Protein AF-A0A2E5M646-F1 (afdb_monomer_lite)

Secondary structure (DSSP, 8-state):
-EEEEEETTS-EEEEEEEETTTTEEEEEEEETTEEEEEEEEHHHHHHHHHT-TTEEE--TT---TTTTEEEETTEEEEEETTEEEEEESSHHHHHHHHHHHHHHHH--

Structure (mmCIF, N/CA/C/O backbone):
data_AF-A0A2E5M646-F1
#
_entry.id   AF-A0A2E5M646-F1
#
loop_
_atom_site.group_PDB
_atom_site.id
_atom_site.type_symbol
_atom_site.label_atom_id
_atom_site.label_alt_id
_atom_site.label_comp_id
_atom_site.label_asym_id
_atom_site.label_entity_id
_atom_site.label_seq_id
_atom_site.pdbx_PDB_ins_code
_atom_site.Cartn_x
_atom_site.Cartn_y
_atom_site.Cartn_z
_atom_site.occupancy
_atom_site.B_iso_or_equiv
_atom_site.auth_seq_id
_atom_site.auth_comp_id
_atom_site.auth_asym_id
_atom_site.auth_atom_id
_atom_site.pdbx_PDB_model_num
ATOM 1 N N . MET A 1 1 ? 15.964 -4.050 -4.091 1.00 73.81 1 MET A N 1
ATOM 2 C CA . MET A 1 1 ? 15.485 -3.003 -3.151 1.00 73.81 1 MET A CA 1
ATOM 3 C C . MET A 1 1 ? 13.972 -3.033 -3.144 1.00 73.81 1 MET A C 1
ATOM 5 O O . MET A 1 1 ? 13.384 -2.935 -4.211 1.00 73.81 1 MET A O 1
ATOM 9 N N . THR A 1 2 ? 13.331 -3.097 -1.975 1.00 77.06 2 THR A N 1
ATOM 10 C CA . THR A 1 2 ? 11.866 -3.204 -1.905 1.00 77.06 2 THR A CA 1
ATOM 11 C C . THR A 1 2 ? 11.187 -1.876 -1.552 1.00 77.06 2 THR A C 1
ATOM 13 O O . THR A 1 2 ? 11.469 -1.290 -0.508 1.00 77.06 2 THR A O 1
ATOM 16 N N . GLY A 1 3 ? 10.248 -1.426 -2.386 1.00 72.50 3 GLY A N 1
ATOM 17 C CA . GLY A 1 3 ? 9.363 -0.282 -2.152 1.00 72.50 3 GLY A CA 1
ATOM 18 C C . GLY A 1 3 ? 7.894 -0.706 -2.066 1.00 72.50 3 GLY A C 1
ATOM 19 O O . GLY A 1 3 ? 7.486 -1.704 -2.652 1.00 72.50 3 GLY A O 1
ATOM 20 N N . ARG A 1 4 ? 7.069 0.040 -1.326 1.00 74.44 4 ARG A N 1
ATOM 21 C CA . ARG A 1 4 ? 5.611 -0.161 -1.282 1.00 74.44 4 ARG A CA 1
ATOM 22 C C . ARG A 1 4 ? 4.918 1.115 -1.729 1.00 74.44 4 ARG A C 1
ATOM 24 O O . ARG A 1 4 ? 5.320 2.199 -1.322 1.00 74.44 4 ARG A O 1
ATOM 31 N N . LEU A 1 5 ? 3.899 0.979 -2.562 1.00 73.38 5 LEU A N 1
ATOM 32 C CA . LEU A 1 5 ? 3.099 2.083 -3.070 1.00 73.38 5 LEU A CA 1
ATOM 33 C C . LEU A 1 5 ? 1.691 1.958 -2.515 1.00 73.38 5 LEU A C 1
ATOM 35 O O . LEU A 1 5 ? 1.019 0.939 -2.701 1.00 73.38 5 LEU A O 1
ATOM 39 N N . PHE A 1 6 ? 1.265 3.015 -1.850 1.00 70.38 6 PHE A N 1
ATOM 40 C CA . PHE A 1 6 ? -0.076 3.185 -1.329 1.00 70.38 6 PHE A CA 1
ATOM 41 C C . PHE A 1 6 ? -0.854 4.101 -2.262 1.00 70.38 6 PHE A C 1
ATOM 43 O O . PHE A 1 6 ? -0.286 5.002 -2.865 1.00 70.38 6 PHE A O 1
ATOM 50 N N . LEU A 1 7 ? -2.153 3.892 -2.394 1.00 69.00 7 LEU A N 1
ATOM 51 C CA . LEU A 1 7 ? -3.018 4.933 -2.929 1.00 69.00 7 LEU A CA 1
ATOM 52 C C . LEU A 1 7 ? -3.121 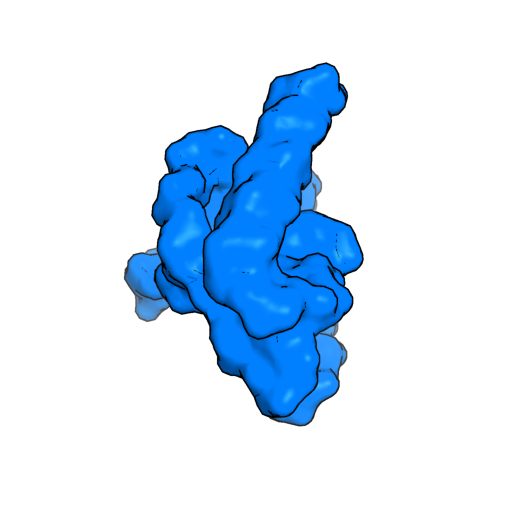6.079 -1.911 1.00 69.00 7 LEU A C 1
ATOM 54 O O . LEU A 1 7 ? -2.856 5.894 -0.723 1.00 69.00 7 LEU A O 1
ATOM 58 N N . ARG A 1 8 ? -3.538 7.265 -2.362 1.00 60.19 8 ARG A N 1
ATOM 59 C CA . ARG A 1 8 ? -3.814 8.417 -1.488 1.00 60.19 8 ARG A CA 1
ATOM 60 C C . ARG A 1 8 ? -4.847 8.117 -0.418 1.00 60.19 8 ARG A C 1
ATOM 62 O O . ARG A 1 8 ? -4.858 8.796 0.586 1.00 60.19 8 ARG A O 1
ATOM 69 N N . ASP A 1 9 ? -5.681 7.104 -0.617 1.00 59.62 9 ASP A N 1
ATOM 70 C CA . ASP A 1 9 ? -6.601 6.585 0.387 1.00 59.62 9 ASP A CA 1
ATOM 71 C C . ASP A 1 9 ? -5.943 5.539 1.312 1.00 59.62 9 ASP A C 1
ATOM 73 O O . ASP A 1 9 ? -6.629 4.742 1.936 1.00 59.62 9 ASP A O 1
ATOM 77 N N . GLY A 1 10 ? -4.617 5.450 1.362 1.00 54.97 10 GLY A N 1
ATOM 78 C CA . GLY A 1 10 ? -3.916 4.551 2.270 1.00 54.97 10 GLY A CA 1
ATOM 79 C C . GLY A 1 10 ? -4.028 3.057 1.958 1.00 54.97 10 GLY A C 1
ATOM 80 O O . GLY A 1 10 ? -3.509 2.245 2.729 1.00 54.97 10 GLY A O 1
ATOM 81 N N . CYS A 1 11 ? -4.660 2.653 0.851 1.00 65.44 11 CYS A N 1
ATOM 82 C CA . CYS A 1 11 ? -4.685 1.253 0.442 1.00 65.44 11 CYS A CA 1
ATOM 83 C C . CYS A 1 11 ? -3.349 0.846 -0.187 1.00 65.44 11 CYS A C 1
ATOM 85 O O . CYS A 1 11 ? -2.890 1.469 -1.144 1.00 65.44 11 CYS A O 1
ATOM 87 N N . LEU A 1 12 ? -2.735 -0.234 0.308 1.00 62.50 12 LEU A N 1
ATOM 88 C CA . LEU A 1 12 ? -1.549 -0.815 -0.326 1.00 62.50 12 LEU A CA 1
ATOM 89 C C . LEU A 1 12 ? -1.919 -1.306 -1.730 1.00 62.50 12 LEU A C 1
ATOM 91 O O . LEU A 1 12 ? -2.766 -2.187 -1.875 1.00 62.50 12 LEU A O 1
ATOM 95 N N . HIS A 1 13 ? -1.270 -0.748 -2.748 1.00 70.94 13 HIS A N 1
ATOM 96 C CA . HIS A 1 13 ? -1.600 -1.010 -4.145 1.00 70.94 13 HIS A CA 1
ATOM 97 C C . HIS A 1 13 ? -0.519 -1.835 -4.847 1.00 70.94 13 HIS A C 1
ATOM 99 O O . HIS A 1 13 ? -0.837 -2.821 -5.513 1.00 70.94 13 HIS A O 1
ATOM 105 N N . PHE A 1 14 ? 0.757 -1.509 -4.619 1.00 77.75 14 PHE A N 1
ATOM 106 C CA . PHE A 1 14 ? 1.885 -2.278 -5.147 1.00 77.75 14 PHE A CA 1
ATOM 107 C C . PHE A 1 14 ? 2.960 -2.519 -4.089 1.00 77.75 14 PHE A C 1
ATOM 109 O O . PHE A 1 14 ? 3.269 -1.652 -3.274 1.00 77.75 14 PHE A O 1
ATOM 116 N N . VAL A 1 15 ? 3.587 -3.688 -4.152 1.00 77.69 15 VAL A N 1
ATOM 117 C CA . VAL A 1 15 ? 4.914 -3.939 -3.586 1.00 77.69 15 VAL A CA 1
ATOM 118 C C . VAL A 1 15 ? 5.858 -4.143 -4.762 1.00 77.69 15 VAL A C 1
ATOM 120 O O . VAL A 1 15 ? 5.575 -4.968 -5.624 1.00 77.69 15 VAL A O 1
ATOM 123 N N . LEU A 1 16 ? 6.938 -3.377 -4.809 1.00 84.94 16 LEU A N 1
ATOM 124 C CA . LEU A 1 16 ? 7.965 -3.416 -5.839 1.00 84.94 16 LEU A CA 1
ATOM 125 C C . LEU A 1 16 ? 9.236 -3.977 -5.221 1.00 84.94 16 LEU A C 1
ATOM 127 O O . LEU A 1 16 ? 9.701 -3.422 -4.232 1.00 84.94 16 LEU A O 1
ATOM 131 N N . ASP A 1 17 ? 9.813 -5.022 -5.794 1.00 86.31 17 ASP A N 1
ATOM 132 C CA . ASP A 1 17 ? 11.180 -5.439 -5.499 1.00 86.31 17 ASP A CA 1
ATOM 133 C C . ASP A 1 17 ? 12.050 -5.208 -6.731 1.00 86.31 17 ASP A C 1
ATOM 135 O O . ASP A 1 17 ? 11.890 -5.867 -7.752 1.00 86.31 17 ASP A O 1
ATOM 139 N N . VAL A 1 18 ? 12.894 -4.186 -6.649 1.00 87.00 18 VAL A N 1
ATOM 140 C CA . VAL A 1 18 ? 13.687 -3.640 -7.749 1.00 87.00 18 VAL A CA 1
ATOM 141 C C . VAL A 1 18 ? 15.060 -4.293 -7.786 1.00 87.00 18 VAL A C 1
ATOM 143 O O . VAL A 1 18 ? 15.801 -4.229 -6.800 1.00 87.00 18 VAL A O 1
ATOM 146 N N . ASP A 1 19 ? 15.412 -4.824 -8.948 1.00 88.88 19 ASP A N 1
ATOM 147 C CA . ASP A 1 19 ? 16.760 -5.228 -9.319 1.00 88.88 19 ASP A CA 1
ATOM 148 C C . ASP A 1 19 ? 17.303 -4.208 -10.331 1.00 88.88 19 ASP A C 1
ATOM 150 O O . ASP A 1 19 ? 16.899 -4.172 -11.496 1.00 88.88 19 ASP A O 1
ATOM 154 N N . ILE A 1 20 ? 18.169 -3.315 -9.845 1.00 86.31 20 ILE A N 1
ATOM 155 C CA . ILE A 1 20 ? 18.734 -2.226 -10.653 1.00 86.31 20 ILE A CA 1
ATOM 156 C C . ILE A 1 20 ? 19.684 -2.792 -11.708 1.00 86.31 20 ILE A C 1
ATOM 158 O O . ILE A 1 20 ? 19.656 -2.332 -12.848 1.00 86.31 20 ILE A O 1
ATOM 162 N N . ASP A 1 21 ? 20.470 -3.805 -11.346 1.00 89.56 21 ASP A N 1
ATOM 163 C CA . ASP A 1 21 ? 21.480 -4.396 -12.222 1.00 89.56 21 ASP A CA 1
ATOM 164 C C . ASP A 1 21 ? 20.816 -5.155 -13.375 1.00 89.56 21 ASP A C 1
ATOM 166 O O . ASP A 1 21 ? 21.262 -5.076 -14.520 1.00 89.56 21 ASP A O 1
ATOM 170 N N . ALA A 1 22 ? 19.695 -5.827 -13.095 1.00 88.81 22 ALA A N 1
ATOM 171 C CA . ALA A 1 22 ? 18.882 -6.485 -14.111 1.00 88.81 22 ALA A CA 1
ATOM 172 C C . ALA A 1 22 ? 17.926 -5.534 -14.856 1.00 88.81 22 ALA A C 1
ATOM 174 O O . ALA A 1 22 ? 17.306 -5.942 -15.837 1.00 88.81 22 ALA A O 1
ATOM 175 N N . GLY A 1 23 ? 17.751 -4.290 -14.396 1.00 90.50 23 GLY A N 1
ATOM 176 C CA . GLY A 1 23 ? 16.812 -3.332 -14.987 1.00 90.50 23 GLY A CA 1
ATOM 177 C C . GLY A 1 23 ? 15.336 -3.732 -14.849 1.00 90.50 23 GLY A C 1
ATOM 178 O O . GLY A 1 23 ? 14.500 -3.302 -15.652 1.00 90.50 23 GLY A O 1
ATOM 179 N N . THR A 1 24 ? 14.993 -4.549 -13.849 1.00 92.31 24 THR A N 1
ATOM 180 C CA . THR A 1 24 ? 13.641 -5.103 -13.664 1.00 92.31 24 THR A CA 1
ATOM 181 C C . THR A 1 24 ? 13.099 -4.860 -12.259 1.00 92.31 24 THR A C 1
ATOM 183 O O . THR A 1 24 ? 13.827 -4.547 -11.317 1.00 92.31 24 THR A O 1
ATOM 186 N N . ALA A 1 25 ? 11.784 -4.992 -12.107 1.00 90.31 25 ALA A N 1
ATOM 187 C CA . ALA A 1 25 ? 11.138 -5.055 -10.810 1.00 90.31 25 ALA A CA 1
ATOM 188 C C . ALA A 1 25 ? 10.103 -6.172 -10.762 1.00 90.31 25 ALA A C 1
ATOM 190 O O . ALA A 1 25 ? 9.270 -6.314 -11.661 1.00 90.31 25 ALA A O 1
ATOM 191 N N . ARG A 1 26 ? 10.089 -6.886 -9.640 1.00 89.50 26 ARG A N 1
ATOM 192 C CA . ARG A 1 26 ? 8.996 -7.768 -9.257 1.00 89.50 26 ARG A CA 1
ATOM 193 C C . ARG A 1 26 ? 7.888 -6.961 -8.608 1.00 89.50 26 ARG A C 1
ATOM 195 O O . ARG A 1 26 ? 8.075 -6.369 -7.547 1.00 89.50 26 ARG A O 1
ATOM 202 N N . VAL A 1 27 ? 6.715 -6.959 -9.219 1.00 86.44 27 VAL A N 1
ATOM 203 C CA . VAL A 1 27 ? 5.539 -6.227 -8.748 1.00 86.44 27 VAL A CA 1
ATOM 204 C C . VAL A 1 27 ? 4.545 -7.208 -8.157 1.00 86.44 27 VAL A C 1
ATOM 206 O O . VAL A 1 27 ? 4.154 -8.175 -8.800 1.00 86.44 27 VAL A O 1
ATOM 209 N N . SER A 1 28 ? 4.092 -6.939 -6.938 1.00 84.19 28 SER A N 1
ATOM 210 C CA . SER A 1 28 ? 3.010 -7.664 -6.279 1.00 84.19 28 SER A CA 1
ATOM 211 C C . SER A 1 28 ? 1.841 -6.715 -6.035 1.00 84.19 28 SER A C 1
ATOM 213 O O . SER A 1 28 ? 1.992 -5.734 -5.309 1.00 84.19 28 SER A O 1
ATOM 215 N N . CYS A 1 29 ? 0.665 -7.032 -6.568 1.00 78.19 29 CYS A N 1
ATOM 216 C CA . CYS A 1 29 ? -0.567 -6.268 -6.360 1.00 78.19 29 CYS A CA 1
ATOM 217 C C . CYS A 1 29 ? -1.744 -7.174 -5.994 1.00 78.19 29 CYS A C 1
ATOM 219 O O . CYS A 1 29 ? -1.688 -8.394 -6.157 1.00 78.19 29 CYS A O 1
ATOM 221 N N . ALA A 1 30 ? -2.819 -6.574 -5.489 1.00 70.12 30 ALA A N 1
ATOM 222 C CA . ALA A 1 30 ? -4.091 -7.254 -5.290 1.00 70.12 30 ALA A CA 1
ATOM 223 C C . ALA A 1 30 ? -5.092 -6.776 -6.349 1.00 70.12 30 ALA A C 1
ATOM 225 O O . ALA A 1 30 ? -5.362 -5.581 -6.457 1.00 70.12 30 ALA A O 1
ATOM 226 N N . LYS A 1 31 ? -5.664 -7.707 -7.115 1.00 68.12 31 LYS A N 1
ATOM 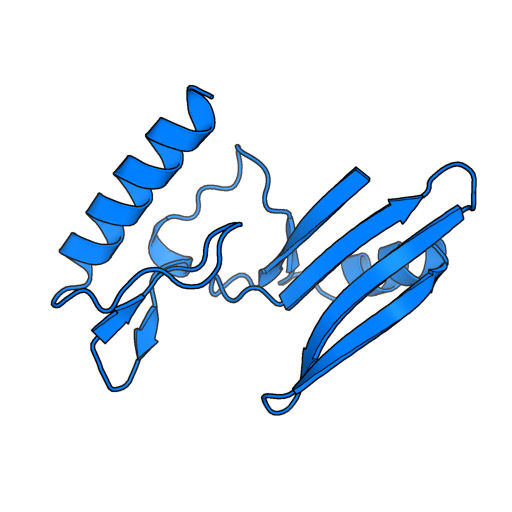227 C CA . LYS A 1 31 ? -6.736 -7.445 -8.082 1.00 68.12 31 LYS A CA 1
ATOM 228 C C . LYS A 1 31 ? -7.846 -8.466 -7.860 1.00 68.12 31 LYS A C 1
ATOM 230 O O . LYS A 1 31 ? -7.582 -9.662 -7.838 1.00 68.12 31 LYS A O 1
ATOM 235 N N . ASN A 1 32 ? -9.083 -8.004 -7.674 1.00 68.94 32 ASN A N 1
ATOM 236 C CA . ASN A 1 32 ? -10.257 -8.859 -7.428 1.00 68.94 32 ASN A CA 1
ATOM 237 C C . ASN A 1 32 ? -10.080 -9.841 -6.250 1.00 68.94 32 ASN A C 1
ATOM 239 O O . ASN A 1 32 ? -10.480 -10.998 -6.329 1.00 68.94 32 ASN A O 1
ATOM 243 N N . GLY A 1 33 ? -9.420 -9.401 -5.174 1.00 64.56 33 GLY A N 1
ATOM 244 C CA . GLY A 1 33 ? -9.144 -10.245 -4.004 1.00 64.56 33 GLY A CA 1
ATOM 245 C C . GLY A 1 33 ? -8.047 -11.296 -4.213 1.00 64.56 33 GLY A C 1
ATOM 246 O O . GLY A 1 33 ? -7.694 -11.994 -3.267 1.00 64.56 33 GLY A O 1
ATOM 247 N N . GLN A 1 34 ? -7.466 -11.388 -5.411 1.00 69.12 34 GLN A N 1
ATOM 248 C CA . GLN A 1 34 ? -6.343 -12.270 -5.700 1.00 69.12 34 GLN A CA 1
ATOM 249 C C . GLN A 1 34 ? -5.037 -11.486 -5.754 1.00 69.12 34 GLN A C 1
ATOM 251 O O . GLN A 1 34 ? -4.961 -10.385 -6.306 1.00 69.12 34 GLN A O 1
ATOM 256 N N . ARG A 1 35 ? -3.987 -12.077 -5.184 1.00 78.31 35 ARG A N 1
ATOM 257 C CA . ARG A 1 35 ? -2.633 -11.540 -5.277 1.00 78.31 35 ARG A CA 1
ATOM 258 C C . ARG A 1 35 ? -2.033 -11.937 -6.621 1.00 78.31 35 ARG A C 1
ATOM 260 O O . ARG A 1 35 ? -1.956 -13.120 -6.932 1.00 78.31 35 ARG A O 1
ATOM 267 N N . GLN A 1 36 ? -1.595 -10.950 -7.390 1.00 80.19 36 GLN A N 1
ATOM 268 C CA . GLN A 1 36 ? -0.848 -11.148 -8.627 1.00 80.19 36 GLN A CA 1
ATOM 269 C C . GLN A 1 36 ? 0.598 -10.721 -8.408 1.00 80.19 36 GLN A C 1
ATOM 271 O O . GLN A 1 36 ? 0.853 -9.708 -7.755 1.00 80.19 36 GLN A O 1
ATOM 276 N N . VAL A 1 37 ? 1.530 -11.511 -8.938 1.00 85.75 37 VAL A N 1
ATOM 277 C CA . VAL A 1 37 ? 2.964 -11.223 -8.909 1.00 85.75 37 VAL A CA 1
ATOM 278 C C . VAL A 1 37 ? 3.505 -11.383 -10.320 1.00 85.75 37 VAL A C 1
ATOM 280 O O . VAL A 1 37 ? 3.242 -12.401 -10.957 1.00 85.75 37 VAL A O 1
ATOM 283 N N . PHE A 1 38 ? 4.220 -10.381 -10.813 1.00 87.06 38 PHE A N 1
ATOM 284 C CA . PHE A 1 38 ? 4.812 -10.395 -12.147 1.00 87.06 38 PHE A CA 1
ATOM 285 C C . PHE A 1 38 ? 6.074 -9.534 -12.188 1.00 87.06 38 PHE A C 1
ATOM 287 O O . PHE A 1 38 ? 6.183 -8.556 -11.449 1.00 87.06 38 PHE A O 1
ATOM 294 N N . ASP A 1 39 ? 7.006 -9.897 -13.062 1.00 90.88 39 ASP A N 1
ATOM 295 C CA . ASP A 1 39 ? 8.251 -9.165 -13.282 1.00 90.88 39 ASP A CA 1
ATOM 296 C C . ASP A 1 39 ? 8.081 -8.251 -14.508 1.00 90.88 39 ASP A C 1
ATOM 298 O O . ASP A 1 39 ? 7.584 -8.695 -15.545 1.00 90.88 39 ASP A O 1
ATOM 302 N N . ILE A 1 40 ? 8.440 -6.969 -14.385 1.00 90.31 40 ILE A N 1
ATOM 303 C CA . ILE A 1 40 ? 8.383 -5.982 -15.480 1.00 90.31 40 ILE A CA 1
ATOM 304 C C . ILE A 1 40 ? 9.654 -5.124 -15.539 1.00 90.31 40 ILE A C 1
ATOM 306 O O . ILE A 1 40 ? 10.344 -4.986 -14.526 1.00 90.31 40 ILE A O 1
ATOM 310 N N . PRO A 1 41 ? 9.966 -4.515 -16.698 1.00 92.19 41 PRO A N 1
ATOM 311 C CA . PRO A 1 41 ? 11.046 -3.538 -16.819 1.00 92.19 41 PRO A CA 1
ATOM 312 C C . PRO A 1 41 ? 10.856 -2.327 -15.898 1.00 92.19 41 PRO A C 1
ATOM 314 O O . PRO A 1 41 ? 9.730 -1.890 -15.645 1.00 92.19 41 PRO A O 1
ATOM 317 N N . LEU A 1 42 ? 11.957 -1.725 -15.436 1.00 87.75 42 LEU A N 1
ATOM 318 C CA . LEU A 1 42 ? 11.889 -0.509 -14.612 1.00 87.75 42 LEU A CA 1
ATOM 319 C C . LEU A 1 42 ? 11.285 0.694 -15.344 1.00 87.75 42 LEU A C 1
ATOM 321 O O . LEU A 1 42 ? 10.662 1.543 -14.706 1.00 87.75 42 LEU A O 1
ATOM 325 N N . THR A 1 43 ? 11.413 0.753 -16.669 1.00 87.38 43 THR A N 1
ATOM 326 C CA . THR A 1 43 ? 10.752 1.762 -17.510 1.00 87.38 43 THR A CA 1
ATOM 327 C C . THR A 1 43 ? 9.234 1.694 -17.366 1.00 87.38 43 THR A C 1
ATOM 329 O O . THR A 1 43 ? 8.593 2.708 -17.105 1.00 87.38 43 THR A O 1
ATOM 332 N N . ASP A 1 44 ? 8.669 0.489 -17.405 1.00 85.44 44 ASP A N 1
ATOM 333 C CA . ASP A 1 44 ? 7.228 0.260 -17.290 1.00 85.44 44 ASP A CA 1
ATOM 334 C C . ASP A 1 44 ? 6.724 0.586 -15.879 1.00 85.44 44 ASP A C 1
ATOM 336 O 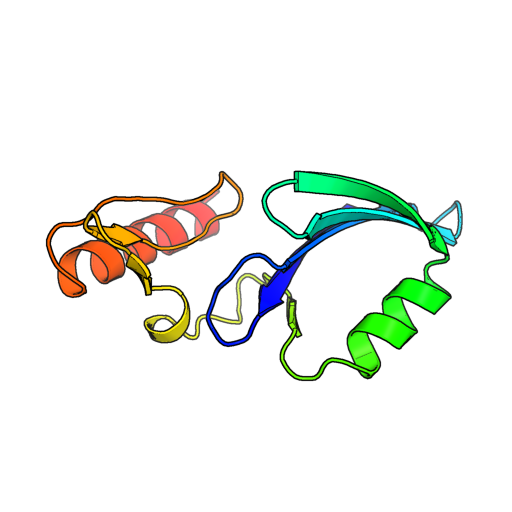O . ASP A 1 44 ? 5.602 1.067 -15.698 1.00 85.44 44 ASP A O 1
ATOM 340 N N . VAL A 1 45 ? 7.550 0.343 -14.853 1.00 82.81 45 VAL A N 1
ATOM 341 C CA . VAL A 1 45 ? 7.259 0.780 -13.479 1.00 82.81 45 VAL A CA 1
ATOM 342 C C . VAL A 1 45 ? 7.182 2.305 -13.418 1.00 82.81 45 VAL A C 1
ATOM 344 O O . VAL A 1 45 ? 6.229 2.840 -12.850 1.00 82.81 45 VAL A O 1
ATOM 347 N N . ALA A 1 46 ? 8.154 3.004 -14.009 1.00 81.44 46 ALA A N 1
ATOM 348 C CA . ALA A 1 46 ? 8.205 4.463 -14.017 1.00 81.44 46 ALA A CA 1
ATOM 349 C C . ALA A 1 46 ? 7.005 5.080 -14.754 1.00 81.44 46 ALA A C 1
ATOM 351 O O . ALA A 1 46 ? 6.387 6.011 -14.238 1.00 81.44 46 ALA A O 1
ATOM 352 N N . GLU A 1 47 ? 6.611 4.526 -15.903 1.00 82.56 47 GLU A N 1
ATOM 353 C CA . GLU A 1 47 ? 5.424 4.964 -16.647 1.00 82.56 47 GLU A CA 1
ATOM 354 C C . GLU A 1 47 ? 4.133 4.773 -15.844 1.00 82.56 47 GLU A C 1
ATOM 356 O O . GLU A 1 47 ? 3.300 5.678 -15.763 1.00 82.56 47 GLU A O 1
ATOM 361 N N . ARG A 1 48 ? 3.972 3.617 -15.188 1.00 79.19 48 ARG A N 1
ATOM 362 C CA . ARG A 1 48 ? 2.799 3.333 -14.341 1.00 79.19 48 ARG A CA 1
ATOM 363 C C . ARG A 1 48 ? 2.719 4.253 -13.129 1.00 79.19 48 ARG A C 1
ATOM 365 O O . ARG A 1 48 ? 1.621 4.635 -12.730 1.00 79.19 48 ARG A O 1
ATOM 372 N N . LEU A 1 49 ? 3.866 4.593 -12.546 1.00 76.69 49 LEU A N 1
ATOM 373 C CA . LEU A 1 49 ? 3.964 5.561 -11.460 1.00 76.69 49 LEU A CA 1
ATOM 374 C C . LEU A 1 49 ? 3.584 6.967 -11.929 1.00 76.69 49 LEU A C 1
ATOM 376 O O . LEU A 1 49 ? 2.753 7.616 -11.297 1.00 76.69 49 LEU A O 1
ATOM 380 N N . ALA A 1 50 ? 4.138 7.411 -13.058 1.00 77.31 50 ALA A N 1
ATOM 381 C CA . ALA A 1 50 ? 3.843 8.719 -13.638 1.00 77.31 50 ALA A CA 1
ATOM 382 C C . ALA A 1 50 ? 2.366 8.859 -14.043 1.00 77.31 50 ALA A C 1
ATOM 384 O O . ALA A 1 50 ? 1.766 9.916 -13.854 1.00 77.31 50 ALA A O 1
ATOM 385 N N . GLY A 1 51 ? 1.760 7.783 -14.554 1.00 77.31 51 GLY A N 1
ATOM 386 C CA . GLY A 1 51 ? 0.357 7.751 -14.969 1.00 77.31 51 GLY A CA 1
ATOM 387 C C . GLY A 1 51 ? -0.655 7.676 -13.823 1.00 77.31 51 GLY A C 1
ATOM 388 O O . GLY A 1 51 ? -1.857 7.743 -14.076 1.00 77.31 51 GLY A O 1
ATOM 389 N N . ASN A 1 52 ? -0.212 7.526 -12.571 1.00 72.69 52 ASN A N 1
ATOM 390 C CA . ASN A 1 52 ? -1.107 7.319 -11.439 1.00 72.69 52 ASN A CA 1
ATOM 391 C C . ASN A 1 52 ? -0.757 8.267 -10.276 1.00 72.69 52 ASN A C 1
ATOM 393 O O . ASN A 1 52 ? -0.110 7.860 -9.309 1.00 72.69 52 ASN A O 1
ATOM 397 N N . PRO A 1 53 ? -1.215 9.537 -10.326 1.00 67.94 53 PRO A N 1
ATOM 398 C CA . PRO A 1 53 ? -0.848 10.585 -9.360 1.00 67.94 53 PRO A CA 1
ATOM 399 C C . PRO A 1 53 ? -1.364 10.325 -7.936 1.00 67.94 53 PRO A C 1
ATOM 401 O O . PRO A 1 53 ? -1.034 11.048 -6.991 1.00 67.94 53 PRO A O 1
ATOM 404 N N . ASN A 1 54 ? -2.200 9.298 -7.784 1.00 68.12 54 ASN A N 1
ATOM 405 C CA . ASN A 1 54 ? -2.706 8.839 -6.505 1.00 68.12 54 ASN A CA 1
ATOM 406 C C . ASN A 1 54 ? -1.784 7.815 -5.839 1.00 68.12 54 ASN A C 1
ATOM 408 O O . ASN A 1 54 ? -2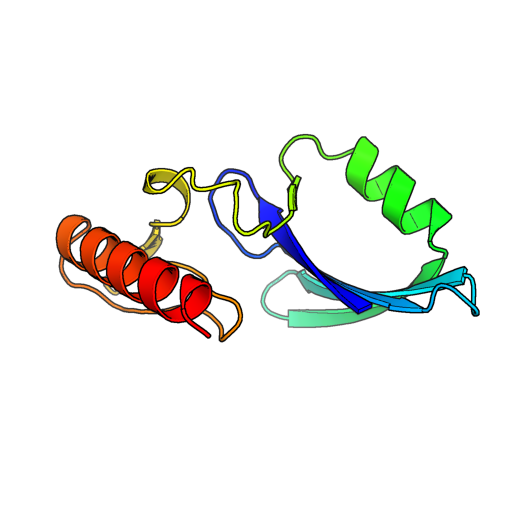.044 7.476 -4.691 1.00 68.12 54 ASN A O 1
ATOM 412 N N . LEU A 1 55 ? -0.742 7.318 -6.512 1.00 68.88 55 LEU A N 1
ATOM 413 C CA . LEU A 1 55 ? 0.245 6.440 -5.894 1.00 68.88 55 LEU A CA 1
ATOM 414 C C . LEU A 1 55 ? 1.267 7.256 -5.112 1.00 68.88 55 LEU A C 1
ATOM 416 O O . LEU A 1 55 ? 1.925 8.154 -5.628 1.00 68.88 55 LEU A O 1
ATOM 420 N N . VAL A 1 56 ? 1.409 6.896 -3.850 1.00 67.00 56 VAL A N 1
ATOM 421 C CA . VAL A 1 56 ? 2.315 7.491 -2.888 1.00 67.00 56 VAL A CA 1
ATOM 422 C C . VAL A 1 56 ? 3.286 6.405 -2.449 1.00 67.00 56 VAL A C 1
ATOM 424 O O . VAL A 1 56 ? 2.884 5.334 -1.991 1.00 67.00 56 VAL A O 1
ATOM 427 N N . LEU A 1 57 ? 4.581 6.665 -2.613 1.00 64.88 57 LEU A N 1
ATOM 428 C CA . LEU A 1 57 ? 5.621 5.794 -2.077 1.00 64.88 57 LEU A CA 1
ATOM 429 C C . LEU A 1 57 ? 5.583 5.836 -0.549 1.00 64.88 57 LEU A C 1
ATOM 431 O O . LEU A 1 57 ? 5.496 6.912 0.040 1.00 64.88 57 LEU A O 1
ATOM 435 N N . ASP A 1 58 ? 5.678 4.662 0.073 1.00 64.69 58 ASP A N 1
ATOM 436 C CA . ASP A 1 58 ? 5.857 4.481 1.516 1.00 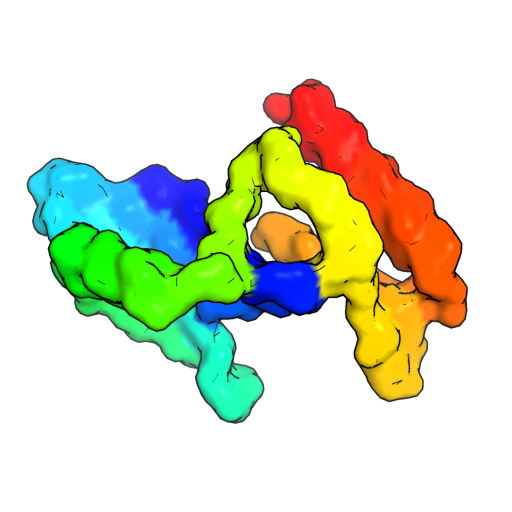64.69 58 ASP A CA 1
ATOM 437 C C . ASP A 1 58 ? 7.245 4.965 1.939 1.00 64.69 58 ASP A C 1
ATOM 439 O O . ASP A 1 58 ? 8.159 4.180 2.213 1.00 64.69 58 ASP A O 1
ATOM 443 N N . THR A 1 59 ? 7.437 6.280 1.912 1.00 56.69 59 THR A N 1
ATOM 444 C CA . THR A 1 59 ? 8.615 6.923 2.473 1.00 56.69 59 THR A CA 1
ATOM 445 C C . THR A 1 59 ? 8.363 7.200 3.947 1.00 56.69 59 THR A C 1
ATOM 447 O O . THR A 1 59 ? 7.249 7.521 4.359 1.00 56.69 59 THR A O 1
ATOM 450 N N . HIS A 1 60 ? 9.425 7.162 4.753 1.00 50.94 60 HIS A N 1
ATOM 451 C CA . HIS A 1 60 ? 9.384 7.548 6.170 1.00 50.94 60 HIS A CA 1
ATOM 452 C C . HIS A 1 60 ? 8.934 9.010 6.396 1.00 50.94 60 HIS A C 1
ATOM 454 O O . HIS A 1 60 ? 8.830 9.433 7.543 1.00 50.94 60 HIS A O 1
ATOM 460 N N . SER A 1 61 ? 8.697 9.784 5.331 1.00 46.59 61 SER A N 1
ATOM 461 C CA . SER A 1 61 ? 8.366 11.209 5.335 1.00 46.59 61 SER A CA 1
ATOM 462 C C . SER A 1 61 ? 6.940 11.541 4.869 1.00 46.59 61 SER A C 1
ATOM 464 O O . SER A 1 61 ? 6.476 12.640 5.163 1.00 46.59 61 SER A O 1
ATOM 466 N N . ASN A 1 62 ? 6.218 10.635 4.193 1.00 50.03 62 ASN A N 1
ATOM 467 C CA . ASN A 1 62 ? 4.855 10.901 3.704 1.00 50.03 62 ASN A CA 1
ATOM 468 C C . ASN A 1 62 ? 3.794 10.402 4.700 1.00 50.03 62 ASN A C 1
ATOM 470 O O . ASN A 1 62 ? 3.100 9.409 4.488 1.00 50.03 62 ASN A O 1
ATOM 474 N N . HIS A 1 63 ? 3.685 11.108 5.826 1.00 50.94 63 HIS A N 1
ATOM 475 C CA . HIS A 1 63 ? 2.717 10.839 6.896 1.00 50.94 63 HIS A CA 1
ATOM 476 C C . HIS A 1 63 ? 1.413 11.625 6.715 1.00 50.94 63 HIS A C 1
ATOM 478 O O . HIS A 1 63 ? 1.056 12.415 7.590 1.00 50.94 63 HIS A O 1
ATOM 484 N N . SER A 1 64 ? 0.649 11.424 5.634 1.00 54.16 64 SER A N 1
ATOM 485 C CA . SER A 1 64 ? -0.768 11.829 5.690 1.00 54.16 64 SER A CA 1
ATOM 486 C C . SER A 1 64 ? -1.536 10.809 6.549 1.00 54.16 64 SER A C 1
ATOM 488 O O . SER A 1 64 ? -2.154 9.861 6.072 1.00 54.16 64 SER A O 1
ATOM 490 N N . LYS A 1 65 ? -1.413 10.972 7.875 1.00 57.62 65 LYS A N 1
ATOM 491 C CA . LYS A 1 65 ? -2.005 10.116 8.921 1.00 57.62 65 LYS A CA 1
ATOM 492 C C . LYS A 1 65 ? -3.499 9.787 8.722 1.00 57.62 65 LYS A C 1
ATOM 494 O O . LYS A 1 65 ? -3.846 8.627 8.943 1.00 57.62 65 LYS A O 1
ATOM 499 N N . PRO A 1 66 ? -4.377 10.721 8.291 1.00 58.25 66 PRO A N 1
ATOM 500 C CA . PRO A 1 66 ? -5.816 10.448 8.223 1.00 58.25 66 PRO A CA 1
ATOM 501 C C . PRO A 1 66 ? -6.180 9.456 7.119 1.00 58.25 66 PRO A C 1
ATOM 503 O O . PRO A 1 66 ? -7.039 8.598 7.301 1.00 58.25 66 PRO A O 1
ATOM 506 N N . ASP A 1 67 ? -5.500 9.524 5.974 1.00 62.50 67 ASP A N 1
ATOM 507 C CA . ASP A 1 67 ? -5.921 8.753 4.808 1.00 62.50 67 ASP A CA 1
ATOM 508 C C . ASP A 1 67 ? -5.614 7.261 4.940 1.00 62.50 67 ASP A C 1
ATOM 510 O O . ASP A 1 67 ? -6.251 6.438 4.282 1.00 62.50 67 ASP A O 1
ATOM 514 N N . ARG A 1 68 ? -4.662 6.909 5.812 1.00 70.44 68 ARG A N 1
ATOM 515 C CA . ARG A 1 68 ? -4.247 5.528 6.086 1.00 70.44 68 ARG A CA 1
ATOM 516 C C . ARG A 1 68 ? -5.247 4.744 6.916 1.00 70.44 68 ARG A C 1
ATOM 518 O O . ARG A 1 68 ? -5.140 3.520 6.948 1.00 70.44 68 ARG A O 1
ATOM 525 N N . ILE A 1 69 ? -6.190 5.418 7.565 1.00 82.25 69 ILE A N 1
ATOM 526 C CA . ILE A 1 69 ? -7.186 4.795 8.426 1.00 82.25 69 ILE A CA 1
ATOM 527 C C . ILE A 1 69 ? -8.479 4.625 7.631 1.00 82.25 69 ILE A C 1
ATOM 529 O O . ILE A 1 69 ? -9.031 5.576 7.081 1.00 82.25 69 ILE A O 1
ATOM 533 N N . LYS A 1 70 ? -8.973 3.389 7.545 1.00 83.75 70 LYS A N 1
ATOM 534 C CA . LYS A 1 70 ? -10.190 3.045 6.804 1.00 83.75 70 LYS A CA 1
ATOM 535 C C . LYS A 1 70 ? -11.149 2.234 7.645 1.00 83.75 70 LYS A C 1
ATOM 537 O O . LYS A 1 70 ? -10.758 1.277 8.314 1.00 83.75 70 LYS A O 1
ATOM 542 N N . ARG A 1 71 ? -12.430 2.586 7.547 1.00 86.06 71 ARG A N 1
ATOM 543 C CA . ARG A 1 71 ? -13.522 1.787 8.094 1.00 86.06 71 ARG A CA 1
ATOM 544 C C . ARG A 1 71 ? -13.795 0.588 7.185 1.00 86.06 71 ARG A C 1
ATOM 546 O O . ARG A 1 71 ? -13.955 0.738 5.976 1.00 86.06 71 ARG A O 1
ATOM 553 N N . ARG A 1 72 ? -13.874 -0.595 7.785 1.00 86.44 72 ARG A N 1
ATOM 554 C CA . ARG A 1 72 ? -14.370 -1.844 7.194 1.00 86.44 72 ARG A CA 1
ATOM 555 C C . ARG A 1 72 ? -15.598 -2.322 7.973 1.00 86.44 72 ARG A C 1
ATOM 557 O O . ARG A 1 72 ? -16.003 -1.693 8.954 1.00 86.44 72 ARG A O 1
ATOM 564 N N . SER A 1 73 ? -16.211 -3.416 7.525 1.00 83.25 73 SER A N 1
ATOM 565 C CA . SER A 1 73 ? -17.425 -3.987 8.131 1.00 83.25 73 SER A CA 1
ATOM 566 C C . SER A 1 73 ? -17.266 -4.330 9.615 1.00 83.25 73 SER A C 1
ATOM 568 O O . SER A 1 73 ? -18.231 -4.269 10.368 1.00 83.25 73 SER A O 1
ATOM 570 N N . ASP A 1 74 ? -16.050 -4.659 10.035 1.00 88.06 74 ASP A N 1
ATOM 571 C CA . ASP A 1 74 ? -15.684 -5.185 11.348 1.00 88.06 74 ASP A CA 1
ATOM 572 C C . ASP A 1 74 ? -14.890 -4.199 12.220 1.00 88.06 74 ASP A C 1
ATOM 574 O O . ASP A 1 74 ? -14.660 -4.474 13.395 1.00 88.06 74 ASP A O 1
ATOM 578 N N . GLY A 1 75 ? -14.491 -3.033 11.701 1.00 90.88 75 GLY A N 1
ATOM 579 C CA . GLY A 1 75 ? -13.678 -2.099 12.479 1.00 90.88 75 GLY A CA 1
ATOM 580 C C . GLY A 1 75 ? -12.957 -1.041 11.662 1.00 90.88 75 GLY A C 1
ATOM 581 O O . GLY A 1 75 ? -13.180 -0.876 10.463 1.00 90.88 75 GLY A O 1
ATOM 582 N N . TRP A 1 76 ? -12.079 -0.306 12.330 1.00 91.19 76 TRP A N 1
ATOM 583 C CA . TRP A 1 76 ? -11.116 0.593 11.702 1.00 91.19 76 TRP A CA 1
ATOM 584 C C . TRP A 1 76 ? -9.786 -0.119 11.496 1.00 91.19 76 TRP A C 1
ATOM 586 O O . TRP A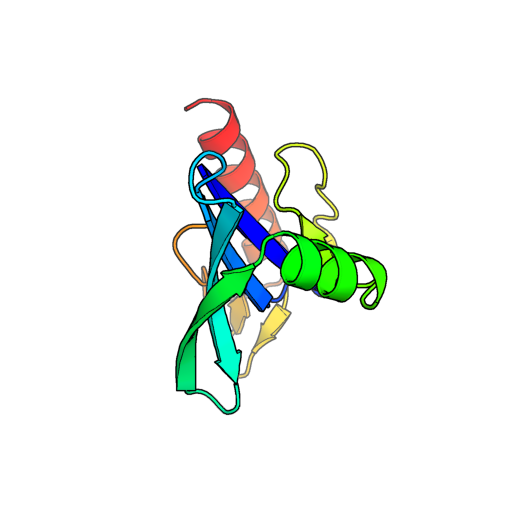 1 76 ? -9.376 -0.924 12.326 1.00 91.19 76 TRP A O 1
ATOM 596 N N . PHE A 1 77 ? -9.118 0.168 10.385 1.00 87.94 77 PHE A N 1
ATOM 597 C CA . PHE A 1 77 ? -7.866 -0.474 10.007 1.00 87.94 77 PHE A CA 1
ATOM 598 C C . PHE A 1 77 ? -6.900 0.535 9.418 1.00 87.94 77 PHE A C 1
ATOM 600 O O . PHE A 1 77 ? -7.328 1.483 8.767 1.00 87.94 77 PHE A O 1
ATOM 607 N N . PHE A 1 78 ? -5.606 0.262 9.539 1.00 82.50 78 PHE A N 1
ATOM 608 C CA . PHE A 1 78 ? -4.589 0.904 8.711 1.00 82.50 78 PHE A CA 1
ATOM 609 C C . PHE A 1 78 ? -3.650 -0.133 8.105 1.00 82.50 78 PHE A C 1
ATOM 611 O O . PHE A 1 78 ? -3.486 -1.230 8.633 1.00 82.50 78 PHE A O 1
ATOM 618 N N . ALA A 1 79 ? -3.047 0.178 6.963 1.00 75.12 79 ALA A N 1
ATOM 619 C CA . ALA A 1 79 ? -2.124 -0.732 6.290 1.00 75.12 79 ALA A CA 1
ATOM 620 C C . ALA A 1 79 ? -0.667 -0.400 6.639 1.00 75.12 79 ALA A C 1
ATOM 622 O O . ALA A 1 79 ? -0.266 0.763 6.599 1.00 75.12 79 ALA A O 1
ATOM 623 N N . THR A 1 80 ? 0.138 -1.419 6.940 1.00 72.50 80 THR A N 1
ATOM 624 C CA . THR A 1 80 ? 1.581 -1.305 7.203 1.00 72.50 80 THR A CA 1
ATOM 625 C C . THR A 1 80 ? 2.400 -2.190 6.270 1.00 72.50 80 THR A C 1
ATOM 627 O O . THR A 1 80 ? 1.859 -2.947 5.460 1.00 72.50 80 THR A O 1
ATOM 630 N N . ARG A 1 81 ? 3.733 -2.153 6.418 1.00 62.38 81 ARG A N 1
ATOM 631 C CA . ARG A 1 81 ? 4.639 -3.083 5.728 1.00 62.38 81 ARG A CA 1
ATOM 632 C C . ARG A 1 81 ? 4.343 -4.555 6.044 1.00 62.38 81 ARG A C 1
ATOM 634 O O . ARG A 1 81 ? 4.606 -5.401 5.188 1.00 62.38 81 ARG A O 1
ATOM 641 N N . GLY A 1 82 ? 3.806 -4.839 7.234 1.00 65.44 82 GLY A N 1
ATOM 642 C CA . GLY A 1 82 ? 3.432 -6.178 7.700 1.00 65.44 82 GLY A CA 1
ATOM 643 C C . GLY A 1 82 ? 2.010 -6.612 7.326 1.00 65.44 82 GLY A C 1
ATOM 644 O O . GLY A 1 82 ? 1.626 -7.730 7.644 1.00 65.44 82 GLY A O 1
ATOM 645 N N . GLY A 1 83 ? 1.233 -5.759 6.650 1.00 69.00 83 GLY A N 1
ATOM 646 C CA . GLY A 1 83 ? -0.168 -6.019 6.308 1.00 69.00 83 GLY A CA 1
ATOM 647 C C . GLY A 1 83 ? -1.141 -5.086 7.030 1.00 69.00 83 GLY A C 1
ATOM 648 O O . GLY A 1 83 ? -0.743 -4.083 7.623 1.00 69.00 83 GLY A O 1
ATOM 649 N N . ALA A 1 84 ? -2.437 -5.388 6.946 1.00 80.94 84 ALA A N 1
ATOM 650 C CA . ALA A 1 84 ? -3.470 -4.608 7.626 1.00 80.94 84 ALA A CA 1
ATOM 651 C C . ALA A 1 84 ? -3.387 -4.797 9.151 1.00 80.94 84 ALA A C 1
ATOM 653 O O . ALA A 1 84 ? -3.220 -5.917 9.623 1.00 80.94 84 ALA A O 1
ATOM 654 N N . GLN A 1 85 ? -3.517 -3.704 9.898 1.00 86.94 85 GLN A N 1
ATOM 655 C CA . GLN A 1 85 ? -3.575 -3.661 11.357 1.00 86.94 85 GLN A CA 1
ATOM 656 C C . GLN A 1 85 ? -4.988 -3.267 11.786 1.00 86.94 85 GLN A C 1
ATOM 658 O O . GLN A 1 85 ? -5.560 -2.341 11.207 1.00 86.94 85 GLN A O 1
ATOM 663 N N . GLY A 1 86 ? -5.540 -3.972 12.771 1.00 89.19 86 GLY A N 1
ATOM 664 C CA . GLY A 1 86 ? -6.927 -3.849 13.231 1.00 89.19 86 GLY A CA 1
ATOM 665 C C . GLY A 1 86 ? -7.623 -5.219 13.318 1.00 89.19 86 GLY A C 1
ATOM 666 O O . GLY A 1 86 ? -6.960 -6.240 13.109 1.00 89.19 86 GLY A O 1
ATOM 667 N N . PRO A 1 87 ? -8.941 -5.268 13.588 1.00 92.38 87 PRO A N 1
ATOM 668 C CA . PRO A 1 87 ? -9.855 -4.129 13.724 1.00 92.38 87 PRO A CA 1
ATOM 669 C C . PRO A 1 87 ? -9.648 -3.326 15.015 1.00 92.38 87 PRO A C 1
ATOM 671 O O . PRO A 1 87 ? -9.498 -3.896 16.091 1.00 92.38 87 PRO A O 1
ATOM 674 N N . PHE A 1 88 ? -9.717 -2.000 14.911 1.00 93.69 88 PHE A N 1
ATOM 675 C CA . PHE A 1 88 ? -9.858 -1.078 16.043 1.00 93.69 88 PHE A CA 1
ATOM 676 C C . PHE A 1 88 ? -11.321 -0.649 16.192 1.00 93.69 88 PHE A C 1
ATOM 678 O O . PHE A 1 88 ? -12.043 -0.519 15.192 1.00 93.69 88 PHE A O 1
ATOM 685 N N . ALA A 1 89 ? -11.775 -0.417 17.425 1.00 92.94 89 ALA A N 1
ATOM 686 C CA . ALA A 1 89 ? -13.172 -0.080 17.678 1.00 92.94 89 ALA A CA 1
ATOM 687 C C . ALA A 1 89 ? -13.498 1.324 17.153 1.00 92.94 89 ALA A C 1
ATOM 689 O O . ALA A 1 89 ? -14.544 1.534 16.529 1.00 92.94 89 ALA A O 1
ATOM 690 N N . THR A 1 90 ? -12.564 2.263 17.327 1.00 93.50 90 THR A N 1
ATOM 691 C CA . THR A 1 90 ? -12.710 3.666 16.918 1.00 93.50 90 THR A CA 1
ATOM 692 C C . THR A 1 90 ? -11.606 4.120 15.960 1.00 93.50 90 THR A C 1
ATOM 694 O O . THR A 1 90 ? -10.521 3.541 15.905 1.00 93.50 90 THR A O 1
ATOM 697 N N . GLU A 1 91 ? -11.876 5.184 15.201 1.00 89.88 91 GLU A N 1
ATOM 698 C CA . GLU A 1 91 ? -10.875 5.823 14.336 1.00 89.88 91 GLU A CA 1
ATOM 699 C C . GLU A 1 91 ? -9.698 6.369 15.156 1.00 89.88 91 GLU A C 1
ATOM 701 O O . GLU A 1 91 ? -8.543 6.231 14.766 1.00 89.88 91 GLU A O 1
ATOM 706 N N . SER A 1 92 ? -9.990 6.921 16.339 1.00 89.38 92 SER A N 1
ATOM 707 C CA . SER A 1 92 ? -8.989 7.454 17.269 1.00 89.38 92 SER A CA 1
ATOM 708 C C . SER A 1 92 ? -8.014 6.374 17.752 1.00 89.38 92 SER A C 1
ATOM 710 O O . SER A 1 92 ? -6.803 6.591 17.769 1.00 89.38 92 SER A O 1
ATOM 712 N N . GLU A 1 93 ? -8.514 5.174 18.068 1.00 90.31 93 GLU A N 1
ATOM 713 C CA . GLU A 1 93 ? -7.667 4.023 18.409 1.00 90.31 93 GLU A CA 1
ATOM 714 C C . GLU A 1 93 ? -6.762 3.610 17.248 1.00 90.31 93 GLU A C 1
ATOM 716 O O . GLU A 1 93 ? -5.564 3.408 17.450 1.00 90.31 93 GLU A O 1
ATOM 721 N N . ALA A 1 94 ? -7.310 3.531 16.031 1.00 89.12 94 ALA A N 1
ATOM 722 C CA . ALA A 1 94 ? -6.526 3.223 14.838 1.00 89.12 94 ALA A CA 1
ATOM 723 C C . ALA A 1 94 ? -5.451 4.287 14.576 1.00 89.12 94 ALA A C 1
ATOM 725 O O . ALA A 1 94 ? -4.329 3.943 14.208 1.00 89.12 94 ALA A O 1
ATOM 726 N N . SER A 1 95 ? -5.767 5.564 14.808 1.00 85.69 95 SER A N 1
ATOM 727 C CA . SER A 1 95 ? -4.818 6.670 14.662 1.00 85.69 95 SER A CA 1
ATOM 728 C C . SER A 1 95 ? -3.695 6.599 15.681 1.00 85.69 95 SER A C 1
ATOM 730 O O . SER A 1 95 ? -2.536 6.781 15.320 1.00 85.69 95 SER A O 1
ATOM 732 N N . LYS A 1 96 ? -4.015 6.302 16.942 1.00 87.69 96 LYS A N 1
ATOM 733 C CA . LYS A 1 96 ? -3.005 6.137 17.987 1.00 87.69 96 LYS A CA 1
ATOM 734 C C . LYS A 1 96 ? -2.088 4.948 17.689 1.00 87.69 96 LYS A C 1
ATOM 736 O O . LYS A 1 96 ? -0.874 5.081 17.759 1.00 87.69 96 LYS A O 1
ATOM 741 N N . ALA A 1 97 ? -2.657 3.813 17.290 1.00 88.06 97 ALA A N 1
ATOM 742 C CA . ALA A 1 97 ? -1.882 2.630 16.928 1.00 88.06 97 ALA A CA 1
ATOM 743 C C . ALA A 1 97 ? -1.012 2.852 15.675 1.00 88.06 97 ALA A C 1
ATOM 745 O O . ALA A 1 97 ? 0.103 2.334 15.599 1.00 88.06 97 ALA A O 1
ATOM 746 N N . LEU A 1 98 ? -1.493 3.634 14.703 1.00 83.62 98 LEU A N 1
ATOM 747 C CA . LEU A 1 98 ? -0.690 4.068 13.561 1.00 83.62 98 LEU A CA 1
ATOM 748 C C . LEU A 1 98 ? 0.483 4.944 14.019 1.00 83.62 98 LEU A C 1
ATOM 750 O O . LEU A 1 98 ? 1.604 4.716 13.573 1.00 83.62 98 LEU A O 1
ATOM 754 N N . ASP A 1 99 ? 0.253 5.897 14.922 1.00 81.75 99 ASP A N 1
ATOM 755 C CA . ASP A 1 99 ? 1.307 6.756 15.474 1.00 81.75 99 ASP A CA 1
ATOM 756 C C . ASP A 1 99 ? 2.385 5.949 16.206 1.00 81.75 99 ASP A C 1
ATOM 758 O O . ASP A 1 99 ? 3.573 6.117 15.924 1.00 81.75 99 ASP A O 1
ATOM 762 N N . ASP A 1 100 ? 1.976 5.017 17.067 1.00 84.81 100 ASP A N 1
ATOM 763 C CA . ASP A 1 100 ? 2.889 4.129 17.792 1.00 84.81 100 ASP A CA 1
ATOM 764 C C . ASP A 1 100 ? 3.709 3.258 16.822 1.00 84.81 100 ASP A C 1
ATOM 766 O O . ASP A 1 100 ? 4.924 3.106 16.975 1.00 84.81 100 ASP A O 1
ATOM 770 N N . TYR A 1 101 ? 3.070 2.731 15.771 1.00 82.12 101 TYR A N 1
ATOM 771 C CA . TYR A 1 101 ? 3.748 1.960 14.728 1.00 82.12 101 TYR A CA 1
ATOM 772 C C . TYR A 1 101 ? 4.799 2.797 13.988 1.00 82.12 101 TYR A C 1
ATOM 774 O O . TYR A 1 101 ? 5.921 2.339 13.769 1.00 82.12 101 TYR A O 1
ATOM 782 N N . LEU A 1 102 ? 4.453 4.025 13.598 1.00 75.44 102 LEU A N 1
ATOM 783 C CA . LEU A 1 102 ? 5.363 4.914 12.879 1.00 75.44 102 LEU A CA 1
ATOM 784 C C . LEU A 1 102 ? 6.575 5.298 13.737 1.00 75.44 102 LEU A C 1
ATOM 786 O O . LEU A 1 102 ? 7.694 5.290 13.226 1.00 75.44 102 LEU A O 1
ATOM 790 N N . LEU A 1 103 ? 6.373 5.564 15.031 1.00 75.94 103 LEU A N 1
ATOM 791 C CA . LEU A 1 103 ? 7.453 5.841 15.984 1.00 75.94 103 LEU A CA 1
ATOM 792 C C . LEU A 1 103 ? 8.387 4.635 16.167 1.00 75.94 103 LEU A C 1
ATOM 794 O O . LEU A 1 103 ? 9.612 4.788 16.176 1.00 75.94 103 LEU A O 1
ATOM 798 N N . ALA A 1 104 ? 7.825 3.428 16.265 1.00 75.06 104 ALA A N 1
ATOM 799 C CA . ALA A 1 104 ? 8.603 2.199 16.397 1.00 75.06 104 ALA A CA 1
ATOM 800 C C . ALA A 1 104 ? 9.468 1.928 15.154 1.00 75.06 104 ALA A C 1
ATOM 802 O O . ALA A 1 104 ? 10.636 1.572 15.279 1.00 75.06 104 ALA A O 1
ATOM 803 N N . VAL A 1 105 ? 8.924 2.150 13.954 1.00 68.62 105 VAL A N 1
ATOM 804 C CA . VAL A 1 105 ? 9.642 1.943 12.682 1.00 68.62 105 VAL A CA 1
ATOM 805 C C . VAL A 1 105 ? 10.657 3.054 12.385 1.00 68.62 105 VAL A C 1
ATOM 807 O O . VAL A 1 105 ? 11.563 2.851 11.585 1.00 68.62 105 VAL A O 1
ATOM 810 N N . GLN A 1 106 ? 10.538 4.230 13.006 1.00 59.38 106 GLN A N 1
ATOM 811 C CA . GLN A 1 106 ? 11.557 5.286 12.923 1.00 59.38 106 GLN A CA 1
ATOM 812 C C . GLN A 1 106 ? 12.774 5.024 13.814 1.00 59.38 106 GLN A C 1
ATOM 814 O O . GLN A 1 106 ? 13.841 5.575 13.555 1.00 59.38 106 GLN A O 1
ATOM 819 N N . SER A 1 107 ? 12.602 4.220 14.863 1.00 54.06 107 SER A N 1
ATOM 820 C CA . SER A 1 107 ? 13.632 3.956 15.874 1.00 54.06 107 SER A CA 1
ATOM 821 C C . SER A 1 107 ? 14.406 2.653 15.626 1.00 54.06 107 SER A C 1
ATOM 823 O O . SER A 1 107 ? 15.329 2.352 16.383 1.00 54.06 107 SER A O 1
ATOM 825 N N . ALA A 1 108 ? 14.011 1.879 14.610 1.00 47.12 108 ALA A N 1
ATOM 826 C CA . ALA A 1 108 ? 14.592 0.597 14.207 1.00 47.12 108 ALA A CA 1
ATOM 827 C C . ALA A 1 108 ? 15.375 0.739 12.897 1.00 47.12 108 ALA A C 1
ATOM 829 O O . ALA A 1 108 ? 16.428 0.075 12.782 1.00 47.12 108 ALA A O 1
#

Radius of gyration: 14.93 Å; chains: 1; bounding box: 39×24×36 Å

pLDDT: mean 76.88, std 12.18, range [46.59, 93.69]

Foldseek 3Di:
DWWWKAFLLQHTAWIWDDDVVVQKIWIWGDDPNDIDIDIDGVVVVVVVPVVHVRIDIPDLPPCPLLSQWDDDPAAIWGADPVGIDDRDHDSVVRSVVVVVVSVVVVVD

Sequence (108 aa):
MTGRLFLRDGCLHFVLDVDIDAGTARVSCAKNGQRQVFDIPLTDVAERLAGNPNLVLDTHSNHSKPDRIKRRSDGWFFATRGGAQGPFATESEASKALDDYLLAVQSA